Protein AF-A0A9P7V268-F1 (afdb_monomer)

Structure (mmCIF, N/CA/C/O backbone):
data_AF-A0A9P7V268-F1
#
_entry.id   AF-A0A9P7V268-F1
#
loop_
_atom_site.group_PDB
_atom_site.id
_atom_site.type_symbol
_atom_site.label_atom_id
_atom_site.label_alt_id
_atom_site.label_comp_id
_atom_site.label_asym_id
_atom_site.label_entity_id
_atom_site.label_seq_id
_atom_site.pdbx_PDB_ins_code
_atom_site.Cartn_x
_atom_site.Cartn_y
_atom_site.Cartn_z
_atom_site.occupancy
_atom_site.B_iso_or_equiv
_atom_site.auth_seq_id
_atom_site.auth_comp_id
_atom_site.auth_asym_id
_atom_site.auth_atom_id
_atom_site.pdbx_PDB_model_num
ATOM 1 N N . MET A 1 1 ? 52.690 -2.083 -8.905 1.00 61.28 1 MET A N 1
ATOM 2 C CA . MET A 1 1 ? 51.234 -2.087 -8.651 1.00 61.28 1 MET A CA 1
ATOM 3 C C . MET A 1 1 ? 50.574 -2.824 -9.798 1.00 61.28 1 MET A C 1
ATOM 5 O O . MET A 1 1 ? 50.842 -2.465 -10.935 1.00 61.28 1 MET A O 1
ATOM 9 N N . VAL A 1 2 ? 49.809 -3.880 -9.523 1.00 72.62 2 VAL A N 1
ATOM 10 C CA . VAL A 1 2 ? 49.117 -4.658 -10.565 1.00 72.62 2 VAL A CA 1
ATOM 11 C C . VAL A 1 2 ? 47.707 -4.086 -10.697 1.00 72.62 2 VAL A C 1
ATOM 13 O O . VAL A 1 2 ? 47.020 -3.959 -9.684 1.00 72.62 2 VAL A O 1
ATOM 16 N N . LEU A 1 3 ? 47.296 -3.685 -11.903 1.00 72.88 3 LEU A N 1
ATOM 17 C CA . LEU A 1 3 ? 45.918 -3.254 -12.138 1.00 72.88 3 LEU A CA 1
ATOM 18 C C . LEU A 1 3 ? 44.971 -4.448 -11.971 1.00 72.88 3 LEU A C 1
ATOM 20 O O . LEU A 1 3 ? 45.275 -5.561 -12.400 1.00 72.88 3 LEU A O 1
ATOM 24 N N . SER A 1 4 ? 43.825 -4.207 -11.334 1.00 71.00 4 SER A N 1
ATOM 25 C CA . SER A 1 4 ? 42.765 -5.207 -11.193 1.00 71.00 4 SER A CA 1
ATOM 26 C C . SER A 1 4 ? 42.257 -5.637 -12.577 1.00 71.00 4 SER A C 1
ATOM 28 O O . SER A 1 4 ? 42.037 -4.792 -13.444 1.00 71.00 4 SER A O 1
ATOM 30 N N . TRP A 1 5 ? 42.032 -6.946 -12.753 1.00 70.81 5 TRP A N 1
ATOM 31 C CA . TRP A 1 5 ? 41.429 -7.576 -13.942 1.00 70.81 5 TRP A CA 1
ATOM 32 C C . TRP A 1 5 ? 40.187 -6.826 -14.435 1.00 70.81 5 TRP A C 1
ATOM 34 O O . TRP A 1 5 ? 39.937 -6.761 -15.631 1.00 70.81 5 TRP A O 1
ATOM 44 N N . ILE A 1 6 ? 39.396 -6.259 -13.517 1.00 62.62 6 ILE A N 1
ATOM 45 C CA . ILE A 1 6 ? 38.119 -5.608 -13.848 1.00 62.62 6 ILE A CA 1
ATOM 46 C C . ILE A 1 6 ? 38.328 -4.303 -14.622 1.00 62.62 6 ILE A C 1
ATOM 48 O O . ILE A 1 6 ? 37.441 -3.878 -15.351 1.00 62.62 6 ILE A O 1
ATOM 52 N N . TRP A 1 7 ? 39.514 -3.705 -14.494 1.00 75.25 7 TRP A N 1
ATOM 53 C CA . TRP A 1 7 ? 39.946 -2.534 -15.254 1.00 75.25 7 TRP A CA 1
ATOM 54 C C . TRP A 1 7 ? 40.786 -2.904 -16.479 1.00 75.25 7 TRP A C 1
ATOM 56 O O . TRP A 1 7 ? 41.195 -2.024 -17.232 1.00 75.25 7 TRP A O 1
ATOM 66 N N . LEU A 1 8 ? 41.023 -4.199 -16.705 1.00 59.50 8 LEU A N 1
ATOM 67 C CA . LEU A 1 8 ? 41.580 -4.726 -17.944 1.00 59.50 8 LEU A CA 1
ATOM 68 C C . LEU A 1 8 ? 40.442 -4.903 -18.961 1.00 59.50 8 LEU A C 1
ATOM 70 O O . LEU A 1 8 ? 40.184 -5.993 -19.467 1.00 59.50 8 LEU A O 1
ATOM 74 N N . THR A 1 9 ? 39.703 -3.828 -19.234 1.00 62.12 9 THR A N 1
ATOM 75 C CA . THR A 1 9 ? 38.727 -3.829 -20.321 1.00 62.12 9 THR A CA 1
ATOM 76 C C . THR A 1 9 ? 39.532 -3.898 -21.612 1.00 62.12 9 THR A C 1
ATOM 78 O O . THR A 1 9 ? 40.137 -2.907 -22.020 1.00 62.12 9 THR A O 1
ATOM 81 N N . GLY A 1 10 ? 39.630 -5.091 -22.205 1.00 61.22 10 GLY A N 1
ATOM 82 C CA . GLY A 1 10 ? 40.273 -5.269 -23.502 1.00 61.22 10 GLY A CA 1
ATOM 83 C C . GLY A 1 10 ? 39.677 -4.270 -24.487 1.00 61.22 10 GLY A C 1
ATOM 84 O O . GLY A 1 10 ? 38.455 -4.143 -24.569 1.00 61.22 10 GLY A O 1
ATOM 85 N N . HIS A 1 11 ? 40.533 -3.512 -25.169 1.00 60.50 11 HIS A N 1
ATOM 86 C CA . HIS A 1 11 ? 40.104 -2.611 -26.228 1.00 60.50 11 HIS A CA 1
ATOM 87 C C . HIS A 1 11 ? 39.462 -3.472 -27.320 1.00 60.50 11 HIS A C 1
ATOM 89 O O . HIS A 1 11 ? 40.153 -4.214 -28.014 1.00 60.50 11 HIS A O 1
ATOM 95 N N . ILE A 1 12 ? 38.133 -3.458 -27.407 1.00 60.28 12 ILE A N 1
ATOM 96 C CA . ILE A 1 12 ? 37.408 -4.169 -28.459 1.00 60.28 12 ILE A CA 1
ATOM 97 C C . ILE A 1 12 ? 37.459 -3.257 -29.680 1.00 60.28 12 ILE A C 1
ATOM 99 O O . ILE A 1 12 ? 36.734 -2.263 -29.750 1.00 60.28 12 ILE A O 1
ATOM 103 N N . ASP A 1 13 ? 38.345 -3.570 -30.621 1.00 60.34 13 ASP A N 1
ATOM 104 C CA . ASP A 1 13 ? 38.406 -2.892 -31.912 1.00 60.34 13 ASP A CA 1
ATOM 105 C C . ASP A 1 13 ? 37.171 -3.262 -32.743 1.00 60.34 13 ASP A C 1
ATOM 107 O O . ASP A 1 13 ? 37.162 -4.220 -33.511 1.00 60.34 13 ASP A O 1
ATOM 111 N N . LEU A 1 14 ? 36.103 -2.470 -32.608 1.00 58.06 14 LEU A N 1
ATOM 112 C CA . LEU A 1 14 ? 34.844 -2.622 -33.358 1.00 58.06 14 LEU A CA 1
ATOM 113 C C . LEU A 1 14 ? 35.014 -2.481 -34.888 1.00 58.06 14 LEU A C 1
ATOM 115 O O . LEU A 1 14 ? 34.068 -2.719 -35.632 1.00 58.06 14 LEU A O 1
ATOM 119 N N . ASN A 1 15 ? 36.199 -2.077 -35.358 1.00 58.41 15 ASN A N 1
ATOM 120 C CA . ASN A 1 15 ? 36.532 -1.881 -36.771 1.00 58.41 15 ASN A CA 1
ATOM 121 C C . ASN A 1 15 ? 37.364 -3.033 -37.374 1.00 58.41 15 ASN A C 1
ATOM 123 O O . ASN A 1 15 ? 37.698 -2.982 -38.553 1.00 58.41 15 ASN A O 1
ATOM 127 N N . ASP A 1 16 ? 37.705 -4.064 -36.592 1.00 60.94 16 ASP A N 1
ATOM 128 C CA . ASP A 1 16 ? 38.507 -5.210 -37.057 1.00 60.94 16 ASP A CA 1
ATOM 129 C C . ASP A 1 16 ? 37.711 -6.163 -37.977 1.00 60.94 16 ASP A C 1
ATOM 131 O O . ASP A 1 16 ? 38.257 -7.084 -38.577 1.00 60.94 16 ASP A O 1
ATOM 135 N N . GLY A 1 17 ? 36.395 -5.953 -38.128 1.00 59.94 17 GLY A N 1
ATOM 136 C CA . GLY A 1 17 ? 35.535 -6.789 -38.977 1.00 59.94 17 GLY A CA 1
ATOM 137 C C . GLY A 1 17 ? 35.464 -8.256 -38.531 1.00 59.94 17 GLY A C 1
ATOM 138 O O . GLY A 1 17 ? 34.964 -9.104 -39.271 1.00 59.94 17 GLY A O 1
ATOM 139 N N . THR A 1 18 ? 35.979 -8.567 -37.339 1.00 63.81 18 THR A N 1
ATOM 140 C CA . THR A 1 18 ? 36.005 -9.904 -36.760 1.00 63.81 18 THR A CA 1
ATOM 141 C C . THR A 1 18 ? 34.709 -10.194 -36.002 1.00 63.81 18 THR A C 1
ATOM 143 O O . THR A 1 18 ? 34.171 -9.357 -35.279 1.00 63.81 18 THR A O 1
ATOM 146 N N . ASP A 1 19 ? 34.220 -11.431 -36.135 1.00 66.88 19 ASP A N 1
ATOM 147 C CA . ASP A 1 19 ? 33.004 -11.960 -35.486 1.00 66.88 19 ASP A CA 1
ATOM 148 C C . ASP A 1 19 ? 33.029 -11.823 -33.943 1.00 66.88 19 ASP A C 1
ATOM 150 O O . ASP A 1 19 ? 31.996 -11.886 -33.281 1.00 66.88 19 ASP A O 1
ATOM 154 N N . GLU A 1 20 ? 34.204 -11.591 -33.349 1.00 68.81 20 GLU A N 1
ATOM 155 C CA . GLU A 1 20 ? 34.377 -11.423 -31.905 1.00 68.81 20 GLU A CA 1
ATOM 156 C C . GLU A 1 20 ? 33.848 -10.075 -31.383 1.00 68.81 20 GLU A C 1
ATOM 158 O O . GLU A 1 20 ? 33.156 -10.042 -30.363 1.00 68.81 20 GLU A O 1
ATOM 163 N N . GLY A 1 21 ? 34.074 -8.969 -32.105 1.00 70.81 21 GLY A N 1
ATOM 164 C CA . GLY A 1 21 ? 33.517 -7.657 -31.742 1.00 70.81 21 GLY A CA 1
ATOM 165 C C . GLY A 1 21 ? 31.985 -7.643 -31.807 1.00 70.81 21 GLY A C 1
ATOM 166 O O . GLY A 1 21 ? 31.315 -7.140 -30.899 1.00 70.81 21 GLY A O 1
ATOM 167 N N . ASP A 1 22 ? 31.426 -8.298 -32.826 1.00 77.50 22 ASP A N 1
ATOM 168 C CA . ASP A 1 22 ? 29.982 -8.465 -33.004 1.00 77.50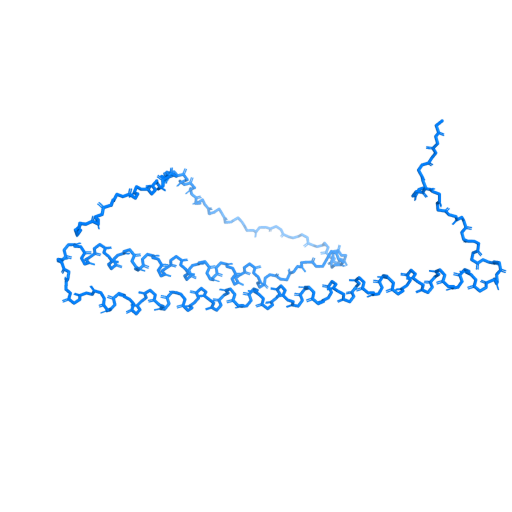 22 ASP A CA 1
ATOM 169 C C . ASP A 1 22 ? 29.348 -9.319 -31.898 1.00 77.50 22 ASP A C 1
ATOM 171 O O . ASP A 1 22 ? 28.238 -9.021 -31.443 1.00 77.50 22 ASP A O 1
ATOM 175 N N . LYS A 1 23 ? 30.027 -10.379 -31.438 1.00 79.50 23 LYS A N 1
ATOM 176 C CA . LYS A 1 23 ? 29.568 -11.199 -30.304 1.00 79.50 23 LYS A CA 1
ATOM 177 C C . LYS A 1 23 ? 29.506 -10.390 -29.020 1.00 79.50 23 LYS A C 1
ATOM 179 O O . LYS A 1 23 ? 28.472 -10.412 -28.351 1.00 79.50 23 LYS A O 1
ATOM 184 N N . VAL A 1 24 ? 30.560 -9.640 -28.699 1.00 83.12 24 VAL A N 1
ATOM 185 C CA . VAL A 1 24 ? 30.583 -8.826 -27.477 1.00 83.12 24 VAL A CA 1
ATOM 186 C C . VAL A 1 24 ? 29.499 -7.749 -27.520 1.00 83.12 24 VAL A C 1
ATOM 188 O O . VAL A 1 24 ? 28.787 -7.556 -26.533 1.00 83.12 24 VAL A O 1
ATOM 191 N N . LEU A 1 25 ? 29.292 -7.101 -28.670 1.00 85.19 25 LEU A N 1
ATOM 192 C CA . LEU A 1 25 ? 28.217 -6.123 -28.830 1.00 85.19 25 LEU A CA 1
ATOM 193 C C . LEU A 1 25 ? 26.829 -6.760 -28.645 1.00 85.19 25 LEU A C 1
ATOM 195 O O . LEU A 1 25 ? 25.993 -6.209 -27.924 1.00 85.19 25 LEU A O 1
ATOM 199 N N . LYS A 1 26 ? 26.590 -7.942 -29.231 1.00 86.38 26 LYS A N 1
ATOM 200 C CA . LYS A 1 26 ? 25.344 -8.708 -29.042 1.00 86.38 26 LYS A CA 1
ATOM 201 C C . LYS A 1 26 ? 25.133 -9.093 -27.580 1.00 86.38 26 LYS A C 1
ATOM 203 O O . LYS A 1 26 ? 24.016 -8.970 -27.082 1.00 86.38 26 LYS A O 1
ATOM 208 N N . GLU A 1 27 ? 26.182 -9.511 -26.874 1.00 87.00 27 GLU A N 1
ATOM 209 C CA . GLU A 1 27 ? 26.107 -9.829 -25.447 1.00 87.00 27 GLU A CA 1
ATOM 210 C C . GLU A 1 27 ? 25.773 -8.610 -24.591 1.00 87.00 27 GLU A C 1
ATOM 212 O O . GLU A 1 27 ? 24.918 -8.692 -23.708 1.00 87.00 27 GLU A O 1
ATOM 217 N N . VAL A 1 28 ? 26.446 -7.482 -24.822 1.00 89.31 28 VAL A N 1
ATOM 218 C CA . VAL A 1 28 ? 26.192 -6.240 -24.084 1.00 89.31 28 VAL A CA 1
ATOM 219 C C . VAL A 1 28 ? 24.771 -5.759 -24.354 1.00 89.31 28 VA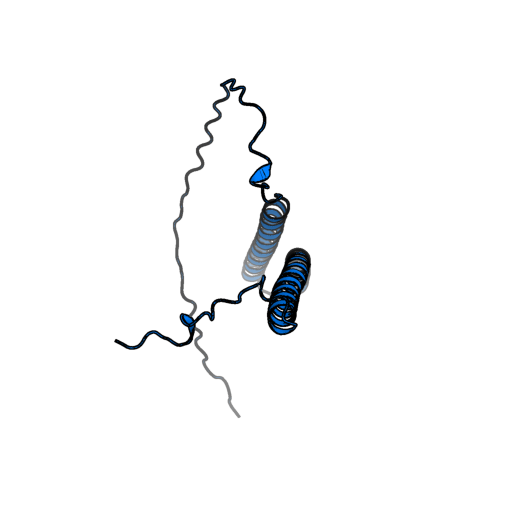L A C 1
ATOM 221 O O . VAL A 1 28 ? 24.049 -5.429 -23.414 1.00 89.31 28 VAL A O 1
ATOM 224 N N . TRP A 1 29 ? 24.327 -5.797 -25.611 1.00 91.38 29 TRP A N 1
ATOM 225 C CA . TRP A 1 29 ? 22.957 -5.457 -25.975 1.00 91.38 29 TRP A CA 1
ATOM 226 C C . TRP A 1 29 ? 21.937 -6.384 -25.304 1.00 91.38 29 TRP A C 1
ATOM 228 O O . TRP A 1 29 ? 20.972 -5.903 -24.709 1.00 91.38 29 TRP A O 1
ATOM 238 N N . ALA A 1 30 ? 22.168 -7.700 -25.321 1.00 94.19 30 ALA A N 1
ATOM 239 C CA . ALA A 1 30 ? 21.299 -8.673 -24.667 1.00 94.19 30 ALA A CA 1
ATOM 240 C C . ALA A 1 30 ? 21.237 -8.452 -23.146 1.00 94.19 30 ALA A C 1
ATOM 242 O O . ALA A 1 30 ? 20.149 -8.458 -22.570 1.00 94.19 30 ALA A O 1
ATOM 243 N N . LYS A 1 31 ? 22.379 -8.184 -22.496 1.00 93.12 31 LYS A N 1
ATOM 244 C CA . LYS A 1 31 ? 22.462 -7.879 -21.057 1.00 93.12 31 LYS A CA 1
ATOM 245 C C . LYS A 1 31 ? 21.705 -6.593 -20.715 1.00 93.12 31 LYS A C 1
ATOM 247 O O . LYS A 1 31 ? 20.908 -6.590 -19.777 1.00 93.12 31 LYS A O 1
ATOM 252 N N . SER A 1 32 ? 21.911 -5.519 -21.475 1.00 92.31 32 SER A N 1
ATOM 253 C CA . SER A 1 32 ? 21.206 -4.245 -21.281 1.00 92.31 32 SER A CA 1
ATOM 254 C C . SER A 1 32 ? 19.701 -4.390 -21.504 1.00 92.31 32 SER A C 1
ATOM 256 O O . SER A 1 32 ? 18.909 -3.918 -20.692 1.00 92.31 32 SER A O 1
ATOM 258 N N . ARG A 1 33 ? 19.291 -5.120 -22.547 1.00 94.44 33 ARG A N 1
ATOM 259 C CA . ARG A 1 33 ? 17.880 -5.410 -22.825 1.00 94.44 33 ARG A CA 1
ATOM 260 C C . ARG A 1 33 ? 17.235 -6.246 -21.720 1.00 94.44 33 ARG A C 1
ATOM 262 O O . ARG A 1 33 ? 16.114 -5.945 -21.325 1.00 94.44 33 ARG A O 1
ATOM 269 N N . ALA A 1 34 ? 17.932 -7.255 -21.196 1.00 95.00 34 ALA A N 1
ATOM 270 C CA . ALA A 1 34 ? 17.445 -8.068 -20.083 1.00 95.00 34 ALA A CA 1
ATOM 271 C C . ALA A 1 34 ? 17.258 -7.236 -18.804 1.00 95.00 34 ALA A C 1
ATOM 273 O O . ALA A 1 34 ? 16.249 -7.384 -18.120 1.00 95.00 34 ALA A O 1
ATOM 274 N N . LYS A 1 35 ? 18.189 -6.319 -18.505 1.00 95.00 35 LYS A N 1
ATOM 275 C CA . LYS A 1 35 ? 18.043 -5.373 -17.386 1.00 95.00 35 LYS A CA 1
ATOM 276 C C . LYS A 1 35 ? 16.845 -4.444 -17.577 1.00 95.00 35 LYS A C 1
ATOM 278 O O . LYS A 1 35 ? 16.074 -4.273 -16.643 1.00 95.00 35 LYS A O 1
ATOM 283 N N . ALA A 1 36 ? 16.662 -3.891 -18.777 1.00 94.62 36 ALA A N 1
ATOM 284 C CA . ALA A 1 36 ? 15.519 -3.032 -19.082 1.00 94.62 36 ALA A CA 1
ATOM 285 C C . ALA A 1 36 ? 14.180 -3.784 -18.965 1.00 94.62 36 ALA A C 1
ATOM 287 O O . ALA A 1 36 ? 13.218 -3.250 -18.419 1.00 94.62 36 ALA A O 1
ATOM 288 N N . ALA A 1 37 ? 14.125 -5.036 -19.434 1.00 94.62 37 ALA A N 1
ATOM 289 C CA . ALA A 1 37 ? 12.948 -5.888 -19.286 1.00 94.62 37 ALA A CA 1
ATOM 290 C C . ALA A 1 37 ? 12.626 -6.158 -17.808 1.00 94.62 37 ALA A C 1
ATOM 292 O O . ALA A 1 37 ? 11.493 -5.946 -17.390 1.00 94.62 37 ALA A O 1
ATOM 293 N N . ARG A 1 38 ? 13.633 -6.522 -17.002 1.00 96.12 38 ARG A N 1
ATOM 294 C CA . ARG A 1 38 ? 13.459 -6.734 -15.559 1.00 96.12 38 ARG A CA 1
ATOM 295 C C . ARG A 1 38 ? 12.997 -5.469 -14.838 1.00 96.12 38 ARG A C 1
ATOM 297 O O . ARG A 1 38 ? 12.048 -5.532 -14.072 1.00 96.12 38 ARG A O 1
ATOM 304 N N . ALA A 1 39 ? 13.623 -4.323 -15.105 1.00 94.81 39 ALA A N 1
ATOM 305 C CA . ALA A 1 39 ? 13.227 -3.060 -14.484 1.00 94.81 39 ALA A CA 1
ATOM 306 C C . ALA A 1 39 ? 11.759 -2.717 -14.795 1.00 94.81 39 ALA A C 1
ATOM 308 O O . ALA A 1 39 ? 11.025 -2.252 -13.929 1.00 94.81 39 ALA A O 1
ATOM 309 N N . ARG A 1 40 ? 11.296 -3.006 -16.018 1.00 94.50 40 ARG A N 1
ATOM 310 C CA . ARG A 1 40 ? 9.886 -2.843 -16.388 1.00 94.50 40 ARG A CA 1
ATOM 311 C C . ARG A 1 40 ? 8.963 -3.772 -15.593 1.00 94.50 40 ARG A C 1
ATOM 313 O O . ARG A 1 40 ? 7.907 -3.323 -15.158 1.00 94.50 40 ARG A O 1
ATOM 320 N N . GLU A 1 41 ? 9.336 -5.039 -15.422 1.00 95.31 41 GLU A N 1
ATOM 321 C CA . GLU A 1 41 ? 8.581 -5.993 -14.595 1.00 95.31 41 GLU A CA 1
ATOM 322 C C . GLU A 1 41 ? 8.513 -5.530 -13.133 1.00 95.31 41 GLU A C 1
ATOM 324 O O . GLU A 1 41 ? 7.440 -5.530 -12.537 1.00 95.31 41 GLU A O 1
ATOM 329 N N . GLU A 1 42 ? 9.630 -5.064 -12.572 1.00 95.69 42 GLU A N 1
ATOM 330 C CA . GLU A 1 42 ? 9.702 -4.550 -11.201 1.00 95.69 42 GLU A CA 1
ATOM 331 C C . GLU A 1 42 ? 8.782 -3.340 -10.995 1.00 95.69 42 GLU A C 1
ATOM 333 O O . GLU A 1 42 ? 8.041 -3.300 -10.016 1.00 95.69 42 GLU A O 1
ATOM 338 N N . VAL A 1 43 ? 8.749 -2.392 -11.938 1.00 93.75 43 VAL A N 1
ATOM 339 C CA . VAL A 1 43 ? 7.821 -1.247 -11.875 1.00 93.75 43 VAL A CA 1
ATOM 340 C C . VAL A 1 43 ? 6.363 -1.713 -11.863 1.00 93.75 43 VAL A C 1
ATOM 342 O O . VAL A 1 43 ? 5.567 -1.205 -11.074 1.00 93.75 43 VAL A O 1
ATOM 345 N N . MET A 1 44 ? 6.005 -2.699 -12.693 1.00 93.81 44 MET A N 1
ATOM 346 C CA . MET A 1 44 ? 4.649 -3.263 -12.705 1.00 93.81 44 MET A CA 1
ATOM 347 C C . MET A 1 44 ? 4.297 -3.938 -11.373 1.00 93.81 44 MET A C 1
ATOM 349 O O . MET A 1 44 ? 3.202 -3.730 -10.854 1.00 93.81 44 MET A O 1
ATOM 353 N N . LEU A 1 45 ? 5.228 -4.699 -10.790 1.00 96.19 45 LEU A N 1
ATOM 354 C CA . LEU A 1 45 ? 5.034 -5.353 -9.493 1.00 96.19 45 LEU A CA 1
ATOM 355 C C . LEU A 1 45 ? 4.863 -4.339 -8.358 1.00 96.19 45 LEU A C 1
ATOM 357 O O . LEU A 1 45 ? 3.988 -4.503 -7.512 1.00 96.19 45 LEU A O 1
ATOM 361 N N . ILE A 1 46 ? 5.659 -3.267 -8.352 1.00 95.44 46 ILE A N 1
ATOM 362 C CA . ILE A 1 46 ? 5.542 -2.198 -7.354 1.00 95.44 46 ILE A CA 1
ATOM 363 C C . ILE A 1 46 ? 4.165 -1.533 -7.449 1.00 95.44 46 ILE A C 1
ATOM 365 O O . ILE A 1 46 ? 3.507 -1.351 -6.428 1.00 95.44 46 ILE A O 1
ATOM 369 N N . GLN A 1 47 ? 3.687 -1.234 -8.661 1.00 93.44 47 GLN A N 1
ATOM 370 C CA . GLN A 1 47 ? 2.345 -0.676 -8.861 1.00 93.44 47 GLN A CA 1
ATOM 371 C C . GLN A 1 47 ? 1.243 -1.609 -8.345 1.00 93.44 47 GLN A C 1
ATOM 373 O O . GLN A 1 47 ? 0.278 -1.148 -7.729 1.00 93.44 47 GLN A O 1
ATOM 378 N N . GLU A 1 48 ? 1.375 -2.916 -8.564 1.00 96.44 48 GLU A N 1
ATOM 379 C CA . GLU A 1 48 ? 0.427 -3.896 -8.034 1.00 96.44 48 GLU A CA 1
ATOM 380 C C . GLU A 1 48 ? 0.455 -3.942 -6.499 1.00 96.44 48 GLU A C 1
ATOM 382 O O . GLU A 1 48 ? -0.602 -3.916 -5.862 1.00 96.44 48 GLU A O 1
ATOM 387 N N . GLU A 1 49 ? 1.638 -3.933 -5.886 1.00 96.62 49 GLU A N 1
ATOM 388 C CA . GLU A 1 49 ? 1.776 -3.916 -4.427 1.00 96.62 49 GLU A CA 1
ATOM 389 C C . GLU A 1 49 ? 1.236 -2.617 -3.805 1.00 96.62 49 GLU A C 1
ATOM 391 O O . GLU A 1 49 ? 0.550 -2.652 -2.780 1.00 96.62 49 GLU A O 1
ATOM 396 N N . MET A 1 50 ? 1.413 -1.468 -4.461 1.00 95.12 50 MET A N 1
ATOM 397 C CA . MET A 1 50 ? 0.765 -0.209 -4.067 1.00 95.12 50 MET A CA 1
ATOM 398 C C . MET A 1 50 ? -0.768 -0.352 -4.081 1.00 95.12 50 MET A C 1
ATOM 400 O O . MET A 1 50 ? -1.460 0.025 -3.137 1.00 95.12 50 MET A O 1
ATOM 404 N N . GLN A 1 51 ? -1.350 -0.983 -5.102 1.00 94.19 51 GLN A N 1
ATOM 405 C CA . GLN A 1 51 ? -2.798 -1.220 -5.112 1.00 94.19 51 GLN A CA 1
ATOM 406 C C . GLN A 1 51 ? -3.242 -2.222 -4.037 1.00 94.19 51 GLN A C 1
ATOM 408 O O . GLN A 1 51 ? -4.283 -2.030 -3.396 1.00 94.19 51 GLN A O 1
ATOM 413 N N . ARG A 1 52 ? -2.469 -3.291 -3.819 1.00 96.69 52 ARG A N 1
ATOM 414 C CA . ARG A 1 52 ? -2.753 -4.316 -2.808 1.00 96.69 52 ARG A CA 1
ATOM 415 C C . ARG A 1 52 ? -2.723 -3.733 -1.400 1.00 96.69 52 ARG A C 1
ATOM 417 O O . ARG A 1 52 ? -3.628 -4.016 -0.616 1.00 96.69 52 ARG A O 1
ATOM 424 N N . THR A 1 53 ? -1.738 -2.897 -1.093 1.00 96.69 53 THR A N 1
ATOM 425 C CA . THR A 1 53 ? -1.613 -2.226 0.207 1.00 96.69 53 THR A CA 1
ATOM 426 C C . THR A 1 53 ? -2.789 -1.285 0.476 1.00 96.69 53 THR A C 1
ATOM 428 O O . THR A 1 53 ? -3.370 -1.366 1.559 1.00 96.69 53 THR A O 1
ATOM 431 N N . LEU A 1 54 ? -3.249 -0.491 -0.504 1.00 95.75 54 LEU A N 1
ATOM 432 C CA . LEU A 1 54 ? -4.471 0.320 -0.346 1.00 95.75 54 LEU A CA 1
ATOM 433 C C . LEU A 1 54 ? -5.705 -0.545 -0.051 1.00 95.75 54 LEU A C 1
ATOM 435 O O . LEU A 1 54 ? -6.471 -0.252 0.868 1.00 95.75 54 LEU A O 1
ATOM 439 N N . ARG A 1 55 ? -5.896 -1.637 -0.806 1.00 96.25 55 ARG A N 1
ATOM 440 C CA . ARG A 1 55 ? -7.015 -2.568 -0.573 1.00 96.25 55 ARG A CA 1
ATOM 441 C C . ARG A 1 55 ? -6.936 -3.211 0.808 1.00 96.25 55 ARG A C 1
ATOM 443 O O . ARG A 1 55 ? -7.959 -3.337 1.478 1.00 96.25 55 ARG A O 1
ATOM 450 N N . PHE A 1 56 ? -5.737 -3.598 1.236 1.00 96.38 56 PHE A N 1
ATOM 451 C CA . PHE A 1 56 ? -5.503 -4.175 2.553 1.00 96.38 56 PHE A CA 1
ATOM 452 C C . PHE A 1 56 ? -5.859 -3.193 3.670 1.00 96.38 56 PHE A C 1
ATOM 454 O O . PHE A 1 56 ? -6.562 -3.585 4.599 1.00 96.38 56 PHE A O 1
ATOM 461 N N . LEU A 1 57 ? -5.445 -1.926 3.574 1.00 96.06 57 LEU A N 1
ATOM 462 C CA . LEU A 1 57 ? -5.793 -0.904 4.564 1.00 96.06 57 LEU A CA 1
ATOM 463 C C . LEU A 1 57 ? -7.307 -0.694 4.665 1.00 96.06 57 LEU A C 1
ATOM 465 O O . LEU A 1 57 ? -7.857 -0.720 5.769 1.00 96.06 57 LEU A O 1
ATOM 469 N N . GLY A 1 58 ? -7.990 -0.561 3.525 1.00 95.38 58 GLY A N 1
ATOM 470 C CA . GLY A 1 58 ? -9.445 -0.408 3.486 1.00 95.38 58 GLY A CA 1
ATOM 471 C C . GLY A 1 58 ? -10.178 -1.614 4.082 1.00 95.38 58 GLY A C 1
ATOM 472 O O . GLY A 1 58 ? -11.105 -1.453 4.880 1.00 95.38 58 GLY A O 1
ATOM 473 N N . TRP A 1 59 ? -9.726 -2.830 3.760 1.00 96.56 59 TRP A N 1
ATOM 474 C CA . TRP A 1 59 ? -10.246 -4.062 4.355 1.00 96.56 59 TRP A CA 1
ATOM 475 C C . TRP A 1 59 ? -9.980 -4.134 5.865 1.00 96.56 59 TRP A C 1
ATOM 477 O O . TRP A 1 59 ? -10.882 -4.455 6.637 1.00 96.56 59 TRP A O 1
ATOM 487 N N . LYS A 1 60 ? -8.769 -3.787 6.318 1.00 95.56 60 LYS A N 1
ATOM 488 C CA . LYS A 1 60 ? -8.391 -3.815 7.737 1.00 95.56 60 LYS A CA 1
ATOM 489 C C . LYS A 1 60 ? -9.213 -2.813 8.552 1.00 95.56 60 LYS A C 1
ATOM 491 O O . LYS A 1 60 ? -9.621 -3.134 9.665 1.00 95.56 60 LYS A O 1
ATOM 496 N N . ALA A 1 61 ? -9.500 -1.634 7.999 1.00 94.94 61 ALA A N 1
ATOM 497 C CA . ALA A 1 61 ? -10.404 -0.664 8.612 1.00 94.94 61 ALA A CA 1
ATOM 498 C C . ALA A 1 61 ? -11.821 -1.244 8.784 1.00 94.94 61 ALA A C 1
ATOM 500 O O . ALA A 1 61 ? -12.381 -1.198 9.877 1.00 94.94 61 ALA A O 1
ATOM 501 N N . GLN A 1 62 ? -12.384 -1.870 7.745 1.00 93.56 62 GLN A N 1
ATOM 502 C CA . GLN A 1 62 ? -13.690 -2.539 7.850 1.00 93.56 62 GLN A CA 1
ATOM 503 C C . GLN A 1 62 ? -13.678 -3.672 8.880 1.00 93.56 62 GLN A C 1
ATOM 505 O O . GLN A 1 62 ? -14.621 -3.813 9.654 1.00 93.56 62 GLN A O 1
ATOM 510 N N . TRP A 1 63 ? -12.590 -4.439 8.940 1.00 94.06 63 TRP A N 1
ATOM 511 C CA . TRP A 1 63 ? -12.423 -5.497 9.929 1.00 94.06 63 TRP A CA 1
ATOM 512 C C . TRP A 1 63 ? -12.468 -4.964 11.367 1.00 94.06 63 TRP A C 1
ATOM 514 O O . TRP A 1 63 ? -13.106 -5.578 12.223 1.00 94.06 63 TRP A O 1
ATOM 524 N N . TRP A 1 64 ? -11.853 -3.806 11.639 1.00 92.75 64 TRP A N 1
ATOM 525 C CA . TRP A 1 64 ? -11.966 -3.156 12.947 1.00 92.75 64 TRP A CA 1
ATOM 526 C C . TRP A 1 64 ? -13.407 -2.749 13.270 1.00 92.75 64 TRP A C 1
ATOM 528 O O . TRP A 1 64 ? -13.844 -3.023 14.386 1.00 92.75 64 TRP A O 1
ATOM 538 N N . ARG A 1 65 ? -14.173 -2.213 12.304 1.00 88.81 65 ARG A N 1
ATOM 539 C CA . ARG A 1 65 ? -15.610 -1.921 12.495 1.00 88.81 65 ARG A CA 1
ATOM 540 C C . ARG A 1 65 ? -16.412 -3.164 12.864 1.00 88.81 65 ARG A C 1
ATOM 542 O O . ARG A 1 65 ? -17.089 -3.167 13.881 1.00 88.81 65 ARG A O 1
ATOM 549 N N . SER A 1 66 ? -16.286 -4.249 12.102 1.00 88.56 66 SER A N 1
ATOM 550 C CA . SER A 1 66 ? -17.022 -5.489 12.399 1.00 88.56 66 SER A CA 1
ATOM 551 C C . SER A 1 66 ? -16.661 -6.080 13.769 1.00 88.56 66 SER A C 1
ATOM 553 O O . SER A 1 66 ? -17.465 -6.767 14.403 1.00 88.56 66 SER A O 1
ATOM 555 N N . ARG A 1 67 ? -15.439 -5.817 14.250 1.00 84.31 67 ARG A N 1
ATOM 556 C CA . ARG A 1 67 ? -14.967 -6.275 15.559 1.00 84.31 67 ARG A CA 1
ATOM 557 C C . ARG A 1 67 ? -15.527 -5.452 16.719 1.00 84.31 67 ARG A C 1
ATOM 559 O O . ARG A 1 67 ? -15.722 -6.033 17.788 1.00 84.31 67 ARG A O 1
ATOM 566 N N . VAL A 1 68 ? -15.805 -4.161 16.507 1.00 80.50 68 VAL A N 1
ATOM 567 C CA . VAL A 1 68 ? -16.530 -3.306 17.466 1.00 80.50 68 VAL A CA 1
ATOM 568 C C . VAL A 1 68 ? -17.881 -3.930 17.783 1.00 80.50 68 VAL A C 1
ATOM 570 O O . VAL A 1 68 ? -18.176 -4.166 18.950 1.00 80.50 68 VAL A O 1
ATOM 573 N N . ASP A 1 69 ? -18.644 -4.299 16.755 1.00 74.38 69 ASP A N 1
ATOM 574 C CA . ASP A 1 69 ? -19.994 -4.850 16.922 1.00 74.38 69 ASP A CA 1
ATOM 575 C C . ASP A 1 69 ? -19.998 -6.218 17.625 1.00 74.38 69 ASP A C 1
ATOM 577 O O . ASP A 1 69 ? -20.949 -6.570 18.317 1.00 74.38 69 ASP A O 1
ATOM 581 N N . SER A 1 70 ? -18.918 -6.994 17.478 1.00 75.50 70 SER A N 1
ATOM 582 C CA . SER A 1 70 ? -18.843 -8.374 17.977 1.00 75.50 70 SER A CA 1
ATOM 583 C C . SER A 1 70 ? -18.369 -8.501 19.434 1.00 75.50 70 SER A C 1
ATOM 585 O O . SER A 1 70 ? -18.693 -9.484 20.099 1.00 75.50 70 SER A O 1
ATOM 587 N N . ARG A 1 71 ? -17.557 -7.562 19.949 1.00 71.75 71 ARG A N 1
ATOM 588 C CA . ARG A 1 71 ? -16.923 -7.669 21.287 1.00 71.75 71 ARG A CA 1
ATOM 589 C C . ARG A 1 71 ? -17.719 -7.031 22.432 1.00 71.75 71 ARG A C 1
ATOM 591 O O . ARG A 1 71 ? -17.303 -7.127 23.582 1.00 71.75 71 ARG A O 1
ATOM 598 N N . THR A 1 72 ? -18.859 -6.419 22.144 1.00 67.06 72 THR A N 1
ATOM 599 C CA . THR A 1 72 ? -19.686 -5.662 23.103 1.00 67.06 72 THR A CA 1
ATOM 600 C C . THR A 1 72 ? -20.611 -6.528 23.962 1.00 67.06 72 THR A C 1
ATOM 602 O O . THR A 1 72 ? -21.204 -6.029 24.908 1.00 67.06 72 THR A O 1
ATOM 605 N N . VAL A 1 73 ? -20.732 -7.828 23.677 1.00 67.62 73 VAL A N 1
ATOM 606 C CA . VAL A 1 73 ? -21.789 -8.684 24.252 1.00 67.62 73 VAL A CA 1
ATOM 607 C C . VAL A 1 73 ? -21.522 -9.132 25.704 1.00 67.62 73 VAL A C 1
ATOM 609 O O . VAL A 1 73 ? -22.457 -9.545 26.378 1.00 67.62 73 VAL A O 1
ATOM 612 N N . ASN A 1 74 ? -20.286 -9.059 26.221 1.00 71.62 74 ASN A N 1
ATOM 613 C CA . ASN A 1 74 ? -19.931 -9.675 27.518 1.00 71.62 74 ASN A CA 1
ATOM 614 C C . ASN A 1 74 ? -18.877 -8.909 28.351 1.00 71.62 74 ASN A C 1
ATOM 616 O O . ASN A 1 74 ? -18.124 -9.514 29.114 1.00 71.62 74 ASN A O 1
ATOM 620 N N . VAL A 1 75 ? -18.777 -7.585 28.205 1.00 75.69 75 VAL A N 1
ATOM 621 C CA . VAL A 1 75 ? -17.719 -6.779 28.846 1.00 75.69 75 VAL A CA 1
ATOM 622 C C . VAL A 1 75 ? -18.323 -5.712 29.767 1.00 75.69 75 VAL A C 1
ATOM 624 O O . VAL A 1 75 ? -19.404 -5.201 29.497 1.00 75.69 75 VAL A O 1
ATOM 627 N N . ASN A 1 76 ? -17.632 -5.376 30.865 1.00 84.38 76 ASN A N 1
ATOM 628 C CA . ASN A 1 76 ? -17.992 -4.246 31.733 1.00 84.38 76 ASN A CA 1
ATOM 629 C C . ASN A 1 76 ? -18.103 -2.952 30.901 1.00 84.38 76 ASN A C 1
ATOM 631 O O . ASN A 1 76 ? -17.245 -2.695 30.057 1.00 84.38 76 ASN A O 1
ATOM 635 N N . GLN A 1 77 ? -19.125 -2.136 31.167 1.00 81.62 77 GLN A N 1
ATOM 636 C CA . GLN A 1 77 ? -19.440 -0.923 30.412 1.00 81.62 77 GLN A CA 1
ATOM 637 C C . GLN A 1 77 ? -18.235 0.018 30.229 1.00 81.62 77 GLN A C 1
ATOM 639 O O . GLN A 1 77 ? -17.965 0.447 29.110 1.00 81.62 77 GLN A O 1
ATOM 644 N N . GLY A 1 78 ? -17.448 0.274 31.281 1.00 82.00 78 GLY A N 1
ATOM 645 C CA . GLY A 1 78 ? -16.284 1.168 31.169 1.00 82.00 78 GLY A CA 1
ATOM 646 C C . GLY A 1 78 ? -15.181 0.617 30.255 1.00 82.00 78 GLY A C 1
ATOM 647 O O . GLY A 1 78 ? -14.556 1.350 29.490 1.00 82.00 78 GLY A O 1
ATOM 648 N N . LEU A 1 79 ? -14.974 -0.703 30.272 1.00 84.44 79 LEU A N 1
ATOM 649 C CA . LEU A 1 79 ? -14.008 -1.367 29.393 1.00 84.44 79 LEU A CA 1
ATOM 650 C C . LEU A 1 79 ? -14.533 -1.463 27.950 1.00 84.44 79 LEU A C 1
ATOM 652 O O . LEU A 1 79 ? -13.751 -1.397 27.002 1.00 84.44 79 LEU A O 1
ATOM 656 N N . GLN A 1 80 ? -15.851 -1.571 27.774 1.00 85.31 80 GLN A N 1
ATOM 657 C CA . GLN A 1 80 ? -16.500 -1.539 26.467 1.00 85.31 80 GLN A CA 1
ATOM 658 C C . GLN A 1 80 ? -16.307 -0.179 25.785 1.00 85.31 80 GLN A C 1
ATOM 660 O O . GLN A 1 80 ? -15.876 -0.144 24.635 1.00 85.31 80 GLN A O 1
ATOM 665 N N . GLU A 1 81 ? -16.565 0.924 26.487 1.00 86.88 81 GLU A N 1
ATOM 666 C CA . GLU A 1 81 ? -16.381 2.286 25.965 1.00 86.88 81 GLU A CA 1
ATOM 667 C C . GLU A 1 81 ? -14.921 2.535 25.548 1.00 86.88 81 GLU A C 1
ATOM 669 O O . GLU A 1 81 ? -14.651 3.002 24.436 1.00 86.88 81 GLU A O 1
ATOM 674 N N . GLY A 1 82 ? -13.962 2.123 26.387 1.00 89.50 82 GLY A N 1
ATOM 675 C CA . GLY A 1 82 ? -12.536 2.200 26.068 1.00 89.50 82 GLY A CA 1
ATOM 676 C C . GLY A 1 82 ? -12.169 1.404 24.812 1.00 89.50 82 GLY A C 1
ATOM 677 O O . GLY A 1 82 ? -11.522 1.931 23.903 1.00 89.50 82 GLY A O 1
ATOM 678 N N . LEU A 1 83 ? -12.643 0.161 24.708 1.00 88.25 83 LEU A N 1
ATOM 679 C CA . LEU A 1 83 ? -12.368 -0.703 23.563 1.00 88.25 83 LEU A CA 1
ATOM 680 C C . LEU A 1 83 ? -12.978 -0.162 22.262 1.00 88.25 83 LEU A C 1
ATOM 682 O O . LEU A 1 83 ? -12.313 -0.177 21.226 1.00 88.25 83 LEU A O 1
ATOM 686 N N . GLN A 1 84 ? -14.213 0.341 22.316 1.00 88.81 84 GLN A N 1
ATOM 687 C CA . GLN A 1 84 ? -14.862 0.983 21.173 1.00 88.81 84 GLN A CA 1
ATOM 688 C C . GLN A 1 84 ? -14.070 2.208 20.720 1.00 88.81 84 GLN A C 1
ATOM 690 O O . GLN A 1 84 ? -13.742 2.324 19.538 1.00 88.81 84 GLN A O 1
ATOM 695 N N . SER A 1 85 ? -13.687 3.080 21.658 1.00 91.00 85 SER A N 1
ATOM 696 C CA . SER A 1 85 ? -12.905 4.279 21.346 1.00 91.00 85 SER A CA 1
ATOM 697 C C . SER A 1 85 ? -11.575 3.935 20.663 1.00 91.00 85 SER A C 1
ATOM 699 O O . SER A 1 85 ? -11.213 4.556 19.664 1.00 91.00 85 SER A O 1
ATOM 701 N N . TYR A 1 86 ? -10.880 2.894 21.134 1.00 91.38 86 TYR A N 1
ATOM 702 C CA . TYR A 1 86 ? -9.624 2.433 20.548 1.00 91.38 86 TYR A CA 1
ATOM 703 C C . TYR A 1 86 ? -9.817 1.879 19.132 1.00 91.38 86 TYR A C 1
ATOM 705 O O . TYR A 1 86 ? -9.080 2.235 18.215 1.00 91.38 86 TYR A O 1
ATOM 713 N N . MET A 1 87 ? -10.830 1.037 18.922 1.00 92.25 87 MET A N 1
ATOM 714 C CA . MET A 1 87 ? -11.103 0.465 17.603 1.00 92.25 87 MET A CA 1
ATOM 715 C C . MET A 1 87 ? -11.509 1.531 16.581 1.00 92.25 87 MET A C 1
ATOM 717 O O . MET A 1 87 ? -11.048 1.475 15.441 1.00 92.25 87 MET A O 1
ATOM 721 N N . HIS A 1 88 ? -12.307 2.525 16.983 1.00 91.88 88 HIS A N 1
ATOM 722 C CA . HIS A 1 88 ? -12.649 3.663 16.128 1.00 91.88 88 HIS A CA 1
ATOM 723 C C . HIS A 1 88 ? -11.421 4.508 15.779 1.00 91.88 88 HIS A C 1
ATOM 725 O O . HIS A 1 88 ? -11.244 4.869 14.615 1.00 91.88 88 HIS A O 1
ATOM 731 N N . LYS A 1 89 ? -10.528 4.764 16.746 1.00 95.06 89 LYS A N 1
ATOM 732 C CA . LYS A 1 89 ? -9.239 5.422 16.478 1.00 95.06 89 LYS A CA 1
ATOM 733 C C . LYS A 1 89 ? -8.416 4.635 15.458 1.00 95.06 89 LYS A C 1
ATOM 735 O O . LYS A 1 89 ? -7.898 5.226 14.512 1.00 95.06 89 LYS A O 1
ATOM 740 N N . GLN A 1 90 ? -8.342 3.313 15.607 1.00 94.62 90 GLN A N 1
ATOM 741 C CA . GLN A 1 90 ? -7.562 2.459 14.713 1.00 94.62 90 GLN A CA 1
ATOM 742 C C . GLN A 1 90 ? -8.140 2.406 13.299 1.00 94.62 90 GLN A C 1
ATOM 744 O O . GLN A 1 90 ? -7.403 2.460 12.315 1.00 94.62 90 GLN A O 1
ATOM 749 N N . GLU A 1 91 ? -9.463 2.334 13.184 1.00 95.06 91 GLU A N 1
ATOM 750 C CA . GLU A 1 91 ? -10.156 2.421 11.906 1.00 95.06 91 GLU A CA 1
ATOM 751 C C . GLU A 1 91 ? -9.874 3.759 11.212 1.00 95.06 91 GLU A C 1
ATOM 753 O O . GLU A 1 91 ? -9.450 3.778 10.054 1.00 95.06 91 GLU A O 1
ATOM 758 N N . HIS A 1 92 ? -10.061 4.869 11.929 1.00 95.25 92 HIS A N 1
ATOM 759 C CA . HIS A 1 92 ? -9.820 6.211 11.411 1.00 95.25 92 HIS A CA 1
ATOM 760 C C . HIS A 1 92 ? -8.365 6.391 10.959 1.00 95.25 92 HIS A C 1
ATOM 762 O O . HIS A 1 92 ? -8.111 6.890 9.863 1.00 95.25 92 HIS A O 1
ATOM 768 N N . PHE A 1 93 ? -7.404 5.921 11.757 1.00 95.81 93 PHE A N 1
ATOM 769 C CA . PHE A 1 93 ? -5.985 5.970 11.414 1.00 95.81 93 PHE A CA 1
ATOM 770 C C . PHE A 1 93 ? -5.677 5.220 10.111 1.00 95.81 93 PHE A C 1
ATOM 772 O O . PHE A 1 93 ? -5.032 5.773 9.221 1.00 95.81 93 PHE A O 1
ATOM 779 N N . LEU A 1 94 ? -6.183 3.991 9.958 1.00 95.94 94 LEU A N 1
ATOM 780 C CA . LEU A 1 94 ? -5.975 3.189 8.747 1.00 95.94 94 LEU A CA 1
ATOM 781 C C . LEU A 1 94 ? -6.601 3.839 7.508 1.00 95.94 94 LEU A C 1
ATOM 783 O O . LEU A 1 94 ? -5.995 3.819 6.438 1.00 95.94 94 LEU A O 1
ATOM 787 N N . ARG A 1 95 ? -7.778 4.460 7.650 1.00 95.56 95 ARG A N 1
ATOM 788 C CA . ARG A 1 95 ? -8.427 5.223 6.573 1.00 95.56 95 ARG A CA 1
ATOM 789 C C . ARG A 1 95 ? -7.635 6.463 6.182 1.00 95.56 95 ARG A C 1
ATOM 791 O O . ARG A 1 95 ? -7.465 6.730 4.994 1.00 95.56 95 ARG A O 1
ATOM 798 N N . ARG A 1 96 ? -7.120 7.198 7.167 1.00 96.81 96 ARG A N 1
ATOM 799 C CA . ARG A 1 96 ? -6.272 8.368 6.925 1.00 96.81 96 ARG A CA 1
ATOM 800 C C . ARG A 1 96 ? -4.986 7.975 6.199 1.00 96.81 96 ARG A C 1
ATOM 802 O O . ARG A 1 96 ? -4.588 8.653 5.257 1.00 96.81 96 ARG A O 1
ATOM 809 N N . LEU A 1 97 ? -4.373 6.860 6.594 1.00 96.19 97 LEU A N 1
ATOM 810 C CA . LEU A 1 97 ? -3.182 6.324 5.940 1.00 96.19 97 LEU A CA 1
ATOM 811 C C . LEU A 1 97 ? -3.467 5.899 4.493 1.00 96.19 97 LEU A C 1
ATOM 813 O O . LEU A 1 97 ? -2.721 6.272 3.593 1.00 96.19 97 LEU A O 1
ATOM 817 N N . GLU A 1 98 ? -4.581 5.194 4.264 1.00 96.31 98 GLU A N 1
ATOM 818 C CA . GLU A 1 98 ? -5.049 4.812 2.924 1.00 96.31 98 GLU A CA 1
ATOM 819 C C . GLU A 1 98 ? -5.201 6.048 2.028 1.00 96.31 98 GLU A C 1
ATOM 821 O O . GLU A 1 98 ? -4.740 6.054 0.888 1.00 96.31 98 GLU A O 1
ATOM 826 N N . HIS A 1 99 ? -5.818 7.110 2.548 1.00 95.38 99 HIS A N 1
ATOM 827 C CA . HIS A 1 99 ? -6.017 8.355 1.815 1.00 95.38 99 HIS A CA 1
ATOM 828 C C . HIS A 1 99 ? -4.694 9.068 1.502 1.00 95.38 99 HIS A C 1
ATOM 830 O O . HIS A 1 99 ? -4.455 9.427 0.350 1.00 95.38 99 HIS A O 1
ATOM 836 N N . LYS A 1 100 ? -3.802 9.204 2.493 1.00 95.38 100 LYS A N 1
ATOM 837 C CA . LYS A 1 100 ? -2.481 9.825 2.309 1.00 95.38 100 LYS A CA 1
ATOM 838 C C . LYS A 1 100 ? -1.657 9.091 1.252 1.00 95.38 100 LYS A C 1
ATOM 840 O O . LYS A 1 100 ? -1.093 9.729 0.367 1.00 95.38 100 LYS A O 1
ATOM 845 N N . TRP A 1 101 ? -1.599 7.761 1.318 1.00 94.44 101 TRP A N 1
ATOM 846 C CA . TRP A 1 101 ? -0.869 6.960 0.332 1.00 94.44 101 TRP A CA 1
ATOM 847 C C . TRP A 1 101 ? -1.519 7.003 -1.042 1.00 94.44 101 TRP A C 1
ATOM 849 O O . TRP A 1 101 ? -0.812 7.101 -2.035 1.00 94.44 101 TRP A O 1
ATOM 859 N N . ARG A 1 102 ? -2.851 7.018 -1.119 1.00 94.31 102 ARG A N 1
ATOM 860 C CA . ARG A 1 102 ? -3.562 7.197 -2.388 1.00 94.31 102 ARG A CA 1
ATOM 861 C C . ARG A 1 102 ? -3.196 8.515 -3.066 1.00 94.31 102 ARG A C 1
ATOM 863 O O . ARG A 1 102 ? -2.950 8.499 -4.265 1.00 94.31 102 ARG A O 1
ATOM 870 N N . ILE A 1 103 ? -3.141 9.617 -2.315 1.00 93.19 103 ILE A N 1
ATOM 871 C CA . ILE A 1 103 ? -2.710 10.919 -2.844 1.00 93.19 103 ILE A CA 1
ATOM 872 C C . ILE A 1 103 ? -1.253 10.835 -3.293 1.00 93.19 103 ILE A C 1
ATOM 874 O O . ILE A 1 103 ? -0.963 11.088 -4.458 1.00 93.19 103 ILE A O 1
ATOM 878 N N . MET A 1 104 ? -0.354 10.40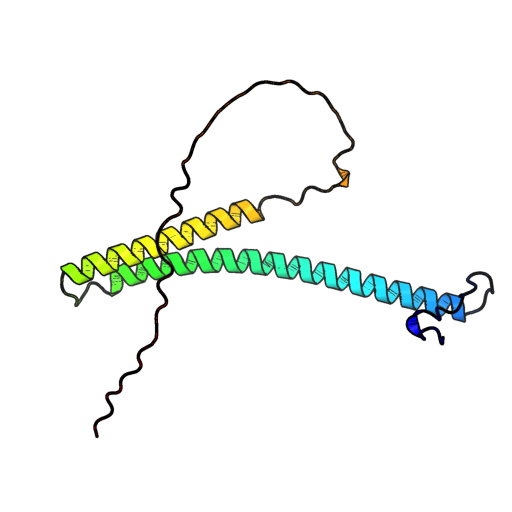2 -2.407 1.00 92.62 104 MET A N 1
ATOM 879 C CA . MET A 1 104 ? 1.081 10.295 -2.692 1.00 92.62 104 MET A CA 1
ATOM 880 C C . MET A 1 104 ? 1.372 9.455 -3.944 1.00 92.62 104 MET A C 1
ATOM 882 O O . MET A 1 104 ? 2.216 9.820 -4.750 1.00 92.62 104 MET A O 1
ATOM 886 N N . TRP A 1 105 ? 0.659 8.345 -4.126 1.00 92.06 105 TRP A N 1
ATOM 887 C CA . TRP A 1 105 ? 0.833 7.429 -5.255 1.00 92.06 105 TRP A CA 1
ATOM 888 C C . TRP A 1 105 ? 0.087 7.844 -6.523 1.00 92.06 105 TRP A C 1
ATOM 890 O O . TRP A 1 105 ? 0.310 7.252 -7.575 1.00 92.06 105 TRP A O 1
ATOM 900 N N . SER A 1 106 ? -0.796 8.841 -6.434 1.00 86.81 106 SER A N 1
ATOM 901 C CA . SER A 1 106 ? -1.458 9.437 -7.597 1.00 86.81 106 SER A CA 1
ATOM 902 C C . SER A 1 106 ? -0.641 10.545 -8.259 1.00 86.81 106 SER A C 1
ATOM 904 O O . SER A 1 106 ? -0.965 10.913 -9.384 1.00 86.81 106 SER A O 1
ATOM 906 N N . VAL A 1 107 ? 0.406 11.049 -7.594 1.00 87.50 107 VAL A N 1
ATOM 907 C CA . VAL A 1 107 ? 1.324 12.048 -8.153 1.00 87.50 107 VAL A CA 1
ATOM 908 C C . VAL A 1 107 ? 2.198 11.367 -9.211 1.00 87.50 107 VAL A C 1
ATOM 910 O O . VAL A 1 107 ? 2.986 10.483 -8.861 1.00 87.50 107 VAL A O 1
ATOM 913 N N . PRO A 1 108 ? 2.074 11.727 -10.502 1.00 78.69 108 PRO A N 1
ATOM 914 C CA . PRO A 1 108 ? 3.004 11.254 -11.517 1.00 78.69 108 PRO A CA 1
ATOM 915 C C . PRO A 1 108 ? 4.409 11.753 -11.172 1.00 78.69 108 PRO A C 1
ATOM 917 O O . PRO A 1 108 ? 4.566 12.903 -10.765 1.00 78.69 108 PRO A O 1
ATOM 920 N N . LEU A 1 109 ? 5.431 10.908 -11.328 1.00 69.31 109 LEU A N 1
ATOM 921 C CA . LEU A 1 109 ? 6.809 11.398 -11.295 1.00 69.31 109 LEU A CA 1
ATOM 922 C C . LEU A 1 109 ? 6.951 12.436 -12.413 1.00 69.31 109 LEU A C 1
ATOM 924 O O . LEU A 1 109 ? 6.715 12.097 -13.572 1.00 69.31 109 LEU A O 1
ATOM 928 N N . GLU A 1 110 ? 7.303 13.674 -12.058 1.00 67.25 110 GLU A N 1
ATOM 929 C CA . GLU A 1 110 ? 7.672 14.699 -13.036 1.00 67.25 110 GLU A CA 1
ATOM 930 C C . GLU A 1 110 ? 8.768 14.132 -13.938 1.00 67.25 110 GLU A C 1
ATOM 932 O O . GLU A 1 110 ? 9.814 13.692 -13.448 1.00 67.25 110 GLU A O 1
ATOM 937 N N . ASP A 1 111 ? 8.526 14.123 -15.248 1.00 67.00 111 ASP A N 1
ATOM 938 C CA . ASP A 1 111 ? 9.561 13.760 -16.200 1.00 67.00 111 ASP A CA 1
ATOM 939 C C . ASP A 1 111 ? 10.534 14.951 -16.272 1.00 67.00 111 ASP A C 1
ATOM 941 O O . ASP A 1 111 ? 10.120 16.066 -16.604 1.00 67.00 111 ASP A O 1
ATOM 945 N N . PRO A 1 112 ? 11.830 14.792 -15.941 1.00 60.31 112 PRO A N 1
ATOM 946 C CA . PRO A 1 112 ? 12.788 15.899 -15.999 1.00 60.31 112 PRO A CA 1
ATOM 947 C C . PRO A 1 112 ? 12.948 16.496 -17.409 1.00 60.31 112 PRO A C 1
ATOM 949 O O . PRO A 1 112 ? 13.569 17.546 -17.553 1.00 60.31 112 PRO A O 1
ATOM 952 N N . MET A 1 113 ? 12.384 15.851 -18.435 1.00 56.28 113 MET A N 1
ATOM 953 C CA . MET A 1 113 ? 12.368 16.309 -19.824 1.00 56.28 113 MET A CA 1
ATOM 954 C C . MET A 1 113 ? 11.277 17.352 -20.132 1.00 56.28 113 MET A C 1
ATOM 956 O O . MET A 1 113 ? 11.347 17.980 -21.185 1.00 56.28 113 MET A O 1
ATOM 960 N N . ASP A 1 114 ? 10.318 17.590 -19.229 1.00 57.94 114 ASP A N 1
ATOM 961 C CA . ASP A 1 114 ? 9.227 18.561 -19.437 1.00 57.94 114 ASP A CA 1
ATOM 962 C C . ASP A 1 114 ? 9.592 19.999 -18.999 1.00 57.94 114 ASP A C 1
ATOM 964 O O . ASP A 1 114 ? 8.778 20.915 -19.103 1.00 57.94 114 ASP A O 1
ATOM 968 N N . LYS A 1 115 ? 10.830 20.237 -18.529 1.00 56.03 115 LYS A N 1
ATOM 969 C CA . LYS A 1 115 ? 11.318 21.554 -18.057 1.00 56.03 115 LYS A CA 1
ATOM 970 C C . LYS A 1 115 ? 12.054 22.376 -19.126 1.00 56.03 115 LYS A C 1
ATOM 972 O O . LYS A 1 115 ? 12.941 23.158 -18.799 1.00 56.03 115 LYS A O 1
ATOM 977 N N . GLU A 1 116 ? 11.666 22.256 -20.392 1.00 52.41 116 GLU A N 1
ATOM 978 C CA . GLU A 1 116 ? 12.022 23.223 -21.442 1.00 52.41 116 GLU A CA 1
ATOM 979 C C . GLU A 1 116 ? 10.749 23.728 -22.133 1.00 52.41 116 GLU A C 1
ATOM 981 O O . GLU A 1 116 ? 10.340 23.233 -23.180 1.00 52.41 116 GLU A O 1
ATOM 986 N N . GLY A 1 117 ? 10.091 24.725 -21.533 1.00 49.16 117 GLY A N 1
ATOM 987 C CA . GLY A 1 117 ? 8.911 25.327 -22.148 1.00 49.16 117 GLY A CA 1
ATOM 988 C C . GLY A 1 117 ? 8.170 26.329 -21.273 1.00 49.16 117 GLY A C 1
ATOM 989 O O . GLY A 1 117 ? 7.191 25.975 -20.634 1.00 49.16 117 GLY A O 1
ATOM 990 N N . ASN A 1 118 ? 8.584 27.591 -21.382 1.00 36.94 118 ASN A N 1
ATOM 991 C CA . ASN A 1 118 ? 7.865 28.808 -20.989 1.00 36.94 118 ASN A CA 1
ATOM 992 C C . ASN A 1 118 ? 8.009 29.293 -19.533 1.00 36.94 118 ASN A C 1
ATOM 994 O O . ASN A 1 118 ? 7.220 28.980 -18.647 1.00 36.94 118 ASN A O 1
ATOM 998 N N . SER A 1 119 ? 8.998 30.168 -19.345 1.00 49.81 119 SER A N 1
ATOM 999 C CA . SER A 1 119 ? 9.006 31.206 -18.320 1.00 49.81 119 SER A CA 1
ATOM 1000 C C . SER A 1 119 ? 8.006 32.308 -18.684 1.00 49.81 119 SER A C 1
ATOM 1002 O O . SER A 1 119 ? 8.294 33.095 -19.581 1.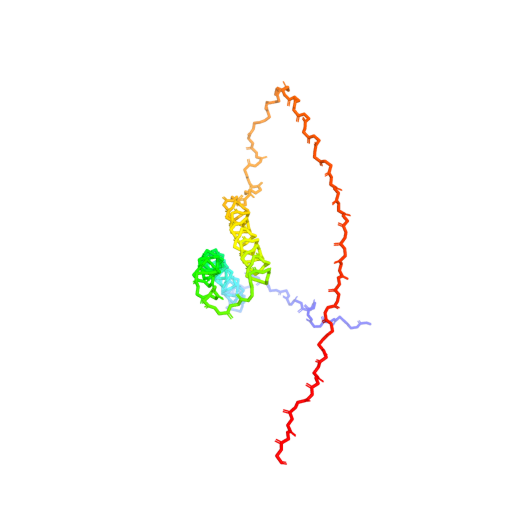00 49.81 119 SER A O 1
ATOM 1004 N N . GLU A 1 120 ? 6.895 32.410 -17.967 1.00 47.41 120 GLU A N 1
ATOM 1005 C CA . GLU A 1 120 ? 6.273 33.704 -17.672 1.00 47.41 120 GLU A CA 1
ATOM 1006 C C . GLU A 1 120 ? 5.848 33.663 -16.202 1.00 47.41 120 GLU A C 1
ATOM 1008 O O . GLU A 1 120 ? 4.946 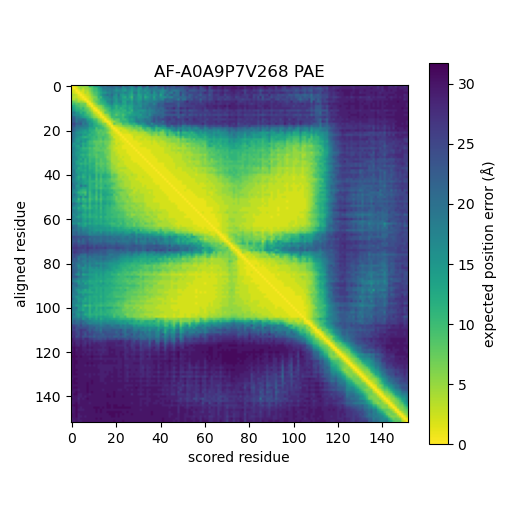32.928 -15.806 1.00 47.41 120 GLU A O 1
ATOM 1013 N N . GLU A 1 121 ? 6.618 34.379 -15.387 1.00 44.81 121 GLU A N 1
ATOM 1014 C CA . GLU A 1 121 ? 6.299 34.694 -14.003 1.00 44.81 121 GLU A CA 1
ATOM 1015 C C . GLU A 1 121 ? 5.170 35.729 -14.002 1.00 44.81 121 GLU A C 1
ATOM 1017 O O . GLU A 1 121 ? 5.290 36.755 -14.669 1.00 44.81 121 GLU A O 1
ATOM 1022 N N . ASP A 1 122 ? 4.124 35.500 -13.212 1.00 45.78 122 ASP A N 1
ATOM 1023 C CA . ASP A 1 122 ? 3.377 36.597 -12.603 1.00 45.78 122 ASP A CA 1
ATOM 1024 C C . ASP A 1 122 ? 3.147 36.257 -11.119 1.00 45.78 122 ASP A C 1
ATOM 1026 O O . ASP A 1 122 ? 2.779 35.118 -10.801 1.00 45.78 122 ASP A O 1
ATOM 1030 N N . PRO A 1 123 ? 3.442 37.191 -10.198 1.00 52.94 123 PRO A N 1
ATOM 1031 C CA . PRO A 1 123 ? 3.410 36.959 -8.766 1.00 52.94 123 PRO A CA 1
ATOM 1032 C C . PRO A 1 123 ? 2.021 37.260 -8.194 1.00 52.94 123 PRO A C 1
ATOM 1034 O O . PRO A 1 123 ? 1.265 38.038 -8.770 1.00 52.94 123 PRO A O 1
ATOM 1037 N N . ASP A 1 124 ? 1.783 36.723 -6.997 1.00 48.31 124 ASP A N 1
ATOM 1038 C CA . ASP A 1 124 ? 0.740 37.090 -6.025 1.00 48.31 124 ASP A CA 1
ATOM 1039 C C . ASP A 1 124 ? -0.359 36.034 -5.831 1.00 48.31 124 ASP A C 1
ATOM 1041 O O . ASP A 1 124 ? -1.381 36.014 -6.512 1.00 48.31 124 ASP A O 1
ATOM 1045 N N . ASN A 1 125 ? -0.150 35.164 -4.838 1.00 42.84 125 ASN A N 1
ATOM 1046 C CA . ASN A 1 125 ? -1.102 35.094 -3.734 1.00 42.84 125 ASN A CA 1
ATOM 1047 C C . ASN A 1 125 ? -0.419 34.490 -2.497 1.00 42.84 125 ASN A C 1
ATOM 1049 O O . ASN A 1 125 ? -0.049 33.315 -2.483 1.00 42.84 125 ASN A O 1
ATOM 1053 N N . ASN A 1 126 ? -0.236 35.322 -1.472 1.00 49.94 126 ASN A N 1
ATOM 1054 C CA . ASN A 1 126 ? 0.075 34.887 -0.115 1.00 49.94 126 ASN A CA 1
ATOM 1055 C C . ASN A 1 126 ? -1.178 34.258 0.501 1.00 49.94 126 ASN A C 1
ATOM 1057 O O . ASN A 1 126 ? -2.158 34.966 0.715 1.00 49.94 126 ASN A O 1
ATOM 1061 N N . GLU A 1 127 ? -1.116 32.984 0.873 1.00 54.88 127 GLU A N 1
ATOM 1062 C CA . GLU A 1 127 ? -1.912 32.473 1.989 1.00 54.88 127 GLU A CA 1
ATOM 1063 C C . GLU A 1 127 ? -0.954 31.750 2.939 1.00 54.88 127 GLU A C 1
ATOM 1065 O O . GLU A 1 127 ? -0.433 30.671 2.656 1.00 54.88 127 GLU A O 1
ATOM 1070 N N . GLU A 1 128 ? -0.644 32.460 4.023 1.00 52.72 128 GLU A N 1
ATOM 1071 C CA . GLU A 1 128 ? -0.064 31.930 5.248 1.00 52.72 128 GLU A CA 1
ATOM 1072 C C . GLU A 1 128 ? -1.080 30.954 5.848 1.00 52.72 128 GLU A C 1
ATOM 1074 O O . GLU A 1 128 ? -2.219 31.344 6.102 1.00 52.72 128 GLU A O 1
ATOM 1079 N N . ASP A 1 129 ? -0.680 29.706 6.079 1.00 45.41 129 ASP A N 1
ATOM 1080 C CA . ASP A 1 129 ? -1.410 28.819 6.982 1.00 45.41 129 ASP A CA 1
ATOM 1081 C C . ASP A 1 129 ? -0.390 28.208 7.947 1.00 45.41 129 ASP A C 1
ATOM 1083 O O . ASP A 1 129 ? 0.362 27.282 7.627 1.00 45.41 129 ASP A O 1
ATOM 1087 N N . ASP A 1 130 ? -0.310 28.849 9.111 1.00 53.09 130 ASP A N 1
ATOM 1088 C CA . ASP A 1 130 ? 0.396 28.384 10.294 1.00 53.09 130 ASP A CA 1
ATOM 1089 C C . ASP A 1 130 ? -0.370 27.190 10.881 1.00 53.09 130 ASP A C 1
ATOM 1091 O O . ASP A 1 130 ? -1.401 27.362 11.532 1.00 53.09 130 ASP A O 1
ATOM 1095 N N . GLU A 1 131 ? 0.155 25.974 10.725 1.00 54.22 131 GLU A N 1
ATOM 1096 C CA . GLU A 1 131 ? -0.181 24.882 11.641 1.00 54.22 131 GLU A CA 1
ATOM 1097 C C . GLU A 1 131 ? 1.052 24.519 12.472 1.00 54.22 131 GLU A C 1
ATOM 1099 O O . GLU A 1 131 ? 2.041 23.970 11.983 1.00 54.22 131 GLU A O 1
ATOM 1104 N N . GLU A 1 132 ? 0.978 24.881 13.754 1.00 48.72 132 GLU A N 1
ATOM 1105 C CA . GLU A 1 132 ? 1.957 24.547 14.779 1.00 48.72 132 GLU A CA 1
ATOM 1106 C C . GLU A 1 132 ? 2.089 23.022 14.935 1.00 48.72 132 GLU A C 1
ATOM 1108 O O . GLU A 1 132 ? 1.139 22.306 15.259 1.00 48.72 132 GLU A O 1
ATOM 1113 N N . ASP A 1 133 ? 3.308 22.533 14.720 1.00 45.59 133 ASP A N 1
ATOM 1114 C CA . ASP A 1 133 ? 3.713 21.143 14.898 1.00 45.59 133 ASP A CA 1
ATOM 1115 C C . ASP A 1 133 ? 4.052 20.876 16.376 1.00 45.59 133 ASP A C 1
ATOM 1117 O O . ASP A 1 133 ? 5.210 20.960 16.790 1.00 45.59 133 ASP A O 1
ATOM 1121 N N . ASP A 1 134 ? 3.041 20.559 17.193 1.00 51.31 134 ASP A N 1
ATOM 1122 C CA . ASP A 1 134 ? 3.250 20.014 18.543 1.00 51.31 134 ASP A CA 1
ATOM 1123 C C . ASP A 1 134 ? 3.594 18.517 18.452 1.00 51.31 134 ASP A C 1
ATOM 1125 O O . ASP A 1 134 ? 2.792 17.618 18.726 1.00 51.31 134 ASP A O 1
ATOM 1129 N N . ASN A 1 135 ? 4.819 18.244 18.003 1.00 51.59 135 ASN A N 1
ATOM 1130 C CA . ASN A 1 135 ? 5.441 16.935 18.121 1.00 51.59 135 ASN A CA 1
ATOM 1131 C C . ASN A 1 135 ? 5.926 16.739 19.558 1.00 51.59 135 ASN A C 1
ATOM 1133 O O . ASN A 1 135 ? 7.097 16.962 19.877 1.00 51.59 135 ASN A O 1
ATOM 1137 N N . ASN A 1 136 ? 5.038 16.254 20.422 1.00 46.09 136 ASN A N 1
ATOM 1138 C CA . ASN A 1 136 ? 5.464 15.654 21.671 1.00 46.09 136 ASN A CA 1
ATOM 1139 C C . ASN A 1 136 ? 4.634 14.417 22.033 1.00 46.09 136 ASN A C 1
ATOM 1141 O O . ASN A 1 136 ? 3.418 14.383 21.861 1.00 46.09 136 ASN A O 1
ATOM 1145 N N . ILE A 1 137 ? 5.347 13.472 22.649 1.00 44.56 137 ILE A N 1
ATOM 1146 C CA . ILE A 1 137 ? 4.886 12.394 23.530 1.00 44.56 137 ILE A CA 1
ATOM 1147 C C . ILE A 1 137 ? 4.992 10.976 22.944 1.00 44.56 137 ILE A C 1
ATOM 1149 O O . ILE A 1 137 ? 4.087 10.401 22.341 1.00 44.56 137 ILE A O 1
ATOM 1153 N N . ASP A 1 138 ? 6.181 10.450 23.238 1.00 45.28 138 ASP A N 1
ATOM 1154 C CA . ASP A 1 138 ? 6.440 9.202 23.953 1.00 45.28 138 ASP A CA 1
ATOM 1155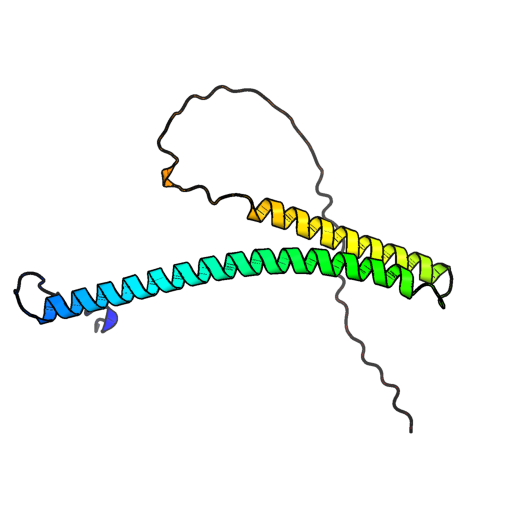 C C . ASP A 1 138 ? 6.299 7.878 23.202 1.00 45.28 138 ASP A C 1
ATOM 1157 O O . ASP A 1 138 ? 5.288 7.179 23.167 1.00 45.28 138 ASP A O 1
ATOM 1161 N N . ASN A 1 139 ? 7.465 7.501 22.687 1.00 49.16 139 ASN A N 1
ATOM 1162 C CA . ASN A 1 139 ? 7.913 6.143 22.469 1.00 49.16 139 ASN A CA 1
ATOM 1163 C C . ASN A 1 139 ? 7.918 5.360 23.802 1.00 49.16 139 ASN A C 1
ATOM 1165 O O . ASN A 1 139 ? 8.948 5.296 24.472 1.00 49.16 139 ASN A O 1
ATOM 1169 N N . GLU A 1 140 ? 6.788 4.760 24.186 1.00 51.12 140 GLU A N 1
ATOM 1170 C CA . GLU A 1 140 ? 6.777 3.706 25.208 1.00 51.12 140 GLU A CA 1
ATOM 1171 C C . GLU A 1 140 ? 6.913 2.316 24.571 1.00 51.12 140 GLU A C 1
ATOM 1173 O O . GLU A 1 140 ? 6.007 1.742 23.963 1.00 51.12 140 GLU A O 1
ATOM 1178 N N . GLU A 1 141 ? 8.130 1.813 24.738 1.00 50.00 141 GLU A N 1
ATOM 1179 C CA . GLU A 1 141 ? 8.606 0.445 24.625 1.00 50.00 141 GLU A CA 1
ATOM 1180 C C . GLU A 1 141 ? 7.687 -0.544 25.369 1.00 50.00 141 GLU A C 1
ATOM 1182 O O . GLU A 1 141 ? 7.703 -0.634 26.596 1.00 50.00 141 GLU A O 1
ATOM 1187 N N . TYR A 1 142 ? 6.896 -1.332 24.633 1.00 42.16 142 TYR A N 1
ATOM 1188 C CA . TYR A 1 142 ? 6.198 -2.480 25.216 1.00 42.16 142 TYR A CA 1
ATOM 1189 C C . TYR A 1 142 ? 7.143 -3.679 25.303 1.00 42.16 142 TYR A C 1
ATOM 1191 O O . TYR A 1 142 ? 7.468 -4.330 24.310 1.00 42.16 142 TYR A O 1
ATOM 1199 N N . ARG A 1 143 ? 7.570 -3.945 26.536 1.00 40.62 143 ARG A N 1
ATOM 1200 C CA . ARG A 1 143 ? 8.253 -5.156 26.981 1.00 40.62 143 ARG A CA 1
ATOM 1201 C C . ARG A 1 143 ? 7.219 -6.270 27.173 1.00 40.62 143 ARG A C 1
ATOM 1203 O O . ARG A 1 143 ? 6.334 -6.141 28.014 1.00 40.62 143 ARG A O 1
ATOM 1210 N N . ASP A 1 144 ? 7.343 -7.355 26.413 1.00 42.47 144 ASP A N 1
ATOM 1211 C CA . ASP A 1 144 ? 6.595 -8.592 26.656 1.00 42.47 144 ASP A CA 1
ATOM 1212 C C . ASP A 1 144 ? 7.091 -9.234 27.965 1.00 42.47 144 ASP A C 1
ATOM 1214 O O . ASP A 1 144 ? 8.220 -9.726 28.039 1.00 42.47 144 ASP A O 1
ATOM 1218 N N . GLU A 1 145 ? 6.256 -9.235 29.006 1.00 50.22 145 GLU A N 1
ATOM 1219 C CA . GLU A 1 145 ? 6.416 -10.135 30.150 1.00 50.22 145 GLU A CA 1
ATOM 1220 C C . GLU A 1 145 ? 5.536 -11.371 29.938 1.00 50.22 145 GLU A C 1
ATOM 1222 O O . GLU A 1 145 ? 4.328 -11.377 30.179 1.00 50.22 145 GLU A O 1
ATOM 1227 N N . GLU A 1 146 ? 6.174 -12.436 29.462 1.00 51.62 146 GLU A N 1
ATOM 1228 C CA . GLU A 1 146 ? 5.661 -13.798 29.513 1.00 51.62 146 GLU A CA 1
ATOM 1229 C C . GLU A 1 146 ? 5.737 -14.280 30.972 1.00 51.62 146 GLU A C 1
ATOM 1231 O O . GLU A 1 146 ? 6.820 -14.551 31.492 1.00 51.62 146 GLU A O 1
ATOM 1236 N N . SER A 1 147 ? 4.592 -14.374 31.655 1.00 42.06 147 SER A N 1
ATOM 1237 C CA . SER A 1 147 ? 4.486 -15.103 32.921 1.00 42.06 147 SER A CA 1
ATOM 1238 C C . SER A 1 147 ? 3.456 -16.218 32.807 1.00 42.06 147 SER A C 1
ATOM 1240 O O . SER A 1 147 ? 2.319 -16.027 32.376 1.00 42.06 147 SER A O 1
ATOM 1242 N N . ALA A 1 148 ? 3.941 -17.399 33.167 1.00 50.53 148 ALA A N 1
ATOM 1243 C CA . ALA A 1 148 ? 3.336 -18.706 33.043 1.00 50.53 148 ALA A CA 1
ATOM 1244 C C . ALA A 1 148 ? 2.070 -18.889 33.884 1.00 50.53 148 ALA A C 1
ATOM 1246 O O . ALA A 1 148 ? 2.051 -18.524 35.054 1.00 50.53 148 ALA A O 1
ATOM 1247 N N . GLU A 1 149 ? 1.121 -19.661 33.350 1.00 43.69 149 GLU A N 1
ATOM 1248 C CA . GLU A 1 149 ? 0.326 -20.585 34.160 1.00 43.69 149 GLU A CA 1
ATOM 1249 C C . GLU A 1 149 ? 0.188 -21.925 33.428 1.00 43.69 149 GLU A C 1
ATOM 1251 O O . GLU A 1 149 ? -0.613 -22.102 32.513 1.00 43.69 149 GLU A O 1
ATOM 1256 N N . GLY A 1 150 ? 1.018 -22.883 33.838 1.00 38.78 150 GLY A N 1
ATOM 1257 C CA . GLY A 1 150 ? 0.876 -24.297 33.525 1.00 38.78 150 GLY A CA 1
ATOM 1258 C C . GLY A 1 150 ? 0.910 -25.077 34.830 1.00 38.78 150 GLY A C 1
ATOM 1259 O O . GLY A 1 150 ? 1.983 -25.443 35.298 1.00 38.78 150 GLY A O 1
ATOM 1260 N N . SER A 1 151 ? -0.260 -25.290 35.433 1.00 47.50 151 SER A N 1
ATOM 1261 C CA . SER A 1 151 ? -0.448 -26.233 36.534 1.00 47.50 151 SER A CA 1
ATOM 1262 C C . SER A 1 151 ? -1.215 -27.444 36.008 1.00 47.50 151 SER A C 1
ATOM 1264 O O . SER A 1 151 ? -2.374 -27.320 35.613 1.00 47.50 151 SER A O 1
ATOM 1266 N N . VAL A 1 152 ? -0.543 -28.598 36.006 1.00 48.53 152 VAL A N 1
ATOM 1267 C CA . VAL A 1 152 ? -1.124 -29.945 36.124 1.00 48.53 152 VAL A CA 1
ATOM 1268 C C . VAL A 1 152 ? -0.237 -30.727 37.080 1.00 48.53 152 VAL A C 1
ATOM 1270 O O . VAL A 1 152 ? 1.002 -30.610 36.935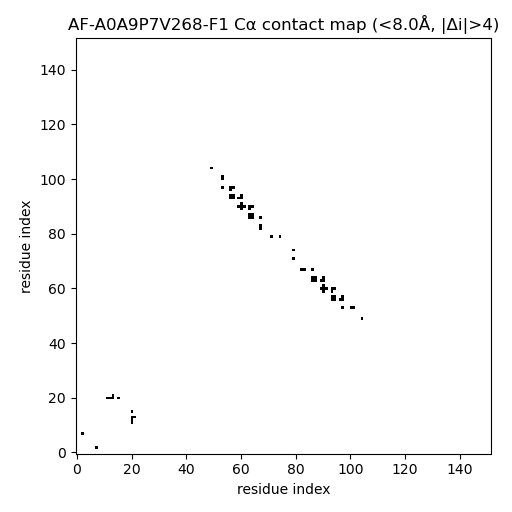 1.00 48.53 152 VAL A O 1
#

Sequence (152 aa):
MVLSWIWLTGHIDLNDGTDEGDKVLKEVWAKSRAKAARAREEVMLIQEEMQRTLRFLGWKAQWWRSRVDSRTVNVNQGLQEGLQSYMHKQEHFLRRLEHKWRIMWSVPLEDPMDKEGNSEEDPDNNEEDDEEDDNNIDNEEYRDEESAEGSV

pLDDT: mean 75.06, std 19.46, rang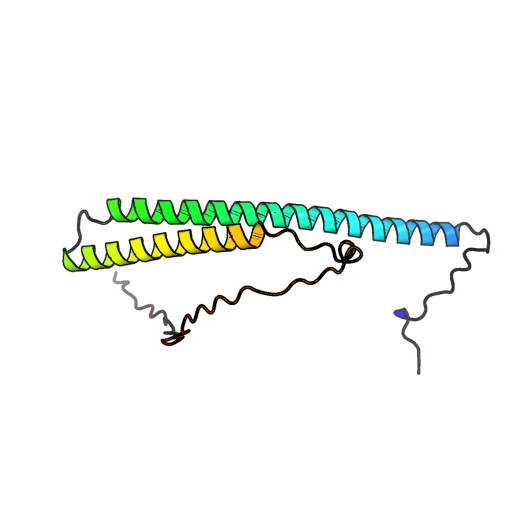e [36.94, 96.81]

Organism: NCBI:txid181124

Solvent-accessible surface area (backbone atoms only — not comparable to full-atom values): 9791 Å² total; per-residue (Å²): 137,82,81,58,73,88,75,60,68,73,86,72,61,76,82,70,82,48,72,63,44,56,49,53,52,51,50,52,49,50,52,52,51,51,50,53,52,49,52,53,51,51,52,53,51,52,54,50,51,55,53,49,51,43,52,48,30,55,50,50,23,51,52,36,54,60,48,51,75,64,64,61,84,85,53,61,68,73,61,40,54,52,51,45,55,51,38,52,51,52,23,52,51,33,49,51,49,35,51,52,50,52,55,62,71,64,55,76,8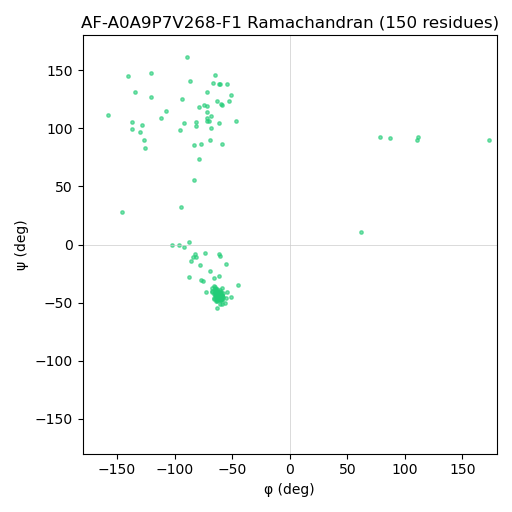0,80,60,85,81,71,79,79,79,81,93,77,89,80,87,88,81,90,78,89,77,91,76,85,81,82,86,76,86,78,92,77,82,84,76,89,79,89,75,87,88,85,87,131

Secondary structure (DSSP, 8-state):
-PPPGGG------TTS--HHHHHHHHHHHHHHHHHHHHHHHHHHHHHHHHHHHHHHHHHHHHHHHHHHHHHTTSS-HHHHHHHHHHHHHHHHHHHHHHHHHHHHHHSPPPPGGG-SS-----------------------------------

Mean predicted aligned error: 16.89 Å

Nearest PDB structures (foldseek):
  8qhx-assembly1_D  TM=5.649E-01  e=4.138E+00  Synechocystis sp. PCC 6803
  7o3z-assembly1_F  TM=5.263E-01  e=5.673E+00  Synechocystis sp. PCC 6803 substr. Kazusa
  2nca-assembly1_A  TM=3.824E-01  e=6.042E+00  Homo sapiens

Radius of gyration: 29.82 Å; Cα contacts (8 Å, |Δi|>4): 37; chains: 1; bounding box: 73×67×76 Å

Foldseek 3Di:
DDDDPVVPPPPLPCPPPDVVSVVVVVVVVVVVVVVVVVVVVVVVVVVVVLVVLLVVLLVVLVVLVVVLVVPQPDDDPVVNVVSNVVSNVSSVVSVVVSVVSVVVVVDPDPDPVVPPDDDDDDDDDDDDDDDDPPPDDDDDDDDDDDDDDDDD